Protein AF-A0A6N8VUP6-F1 (afdb_monomer)

Solvent-accessible surface area (backbone atoms only — not comparable to full-atom values): 9469 Å² total; per-residue (Å²): 113,77,49,78,42,82,48,60,82,85,72,53,40,59,65,54,15,46,75,72,77,26,94,28,40,66,54,44,53,53,52,49,61,70,68,46,56,97,82,56,63,91,82,61,83,45,70,50,73,40,74,68,86,68,76,86,59,74,56,69,43,57,56,48,13,64,49,52,84,66,50,74,66,58,50,49,53,51,50,55,50,46,54,56,54,22,76,69,36,94,83,48,74,45,61,68,64,48,54,51,52,29,62,77,39,61,46,46,47,57,57,58,60,14,51,78,68,77,41,60,44,68,62,43,53,54,50,51,50,56,41,25,71,69,6,30,35,43,81,51,100,50,29,32,34,57,20,55,25,22,46,56,53,49,54,51,62,67,72,44,80,82,86,124

Nearest PDB structures (foldseek):
  8r3g-assembly1_C  TM=7.375E-01  e=1.134E-02  Bacillus subtilis
  7oyk-assembly2_CCC  TM=6.996E-01  e=1.067E-02  Bacillus subtilis subsp. subtilis str. 168
  7oyk-assembly1_BBB  TM=6.942E-01  e=1.004E-02  Bacillus subtilis subsp. subtilis str. 168
  1lnw-assembly3_F  TM=7.112E-01  e=1.536E-02  Pseudomonas aeruginosa
  7oyk-assembly2_DDD  TM=7.317E-01  e=2.994E-02  Bacillus subtilis subsp. subtilis str. 168

Foldseek 3Di:
DPDKDFDDLVPCDCVNQVVVVHRGSVRVVVVVVVPADPPHDPPDTDIDDDDDDPPPDDDVLQVLLQDLPDDPVRLVVVVVVLVVVQVPDPLHRDPLVLLVLQAVDPLAAQCVSQVVVVHDSVVSVVVVVVCSVNSQWDDDPGHIHGGSNNVSSSVVVVPDDDPD

Secondary structure (DSSP, 8-state):
--EEEEE-GGG--HHHHHHTT-SSHHHHHHHHHHHS-TT--TTPPEEEEE----TTPPPHHHHHHH-----HHHHHHHHHHHHHHHTT-TT---HHHHHHHHHHSTT--HHHHHHHTT--HHHHHHHHHHHHHTTSEEE-SSSEEE-HHHHHHHHHHHHS----

Mean predicted aligned error: 8.46 Å

Structure (mmCIF, N/CA/C/O backbone):
data_AF-A0A6N8VUP6-F1
#
_entry.id   AF-A0A6N8VUP6-F1
#
loop_
_atom_site.group_PDB
_atom_site.id
_atom_site.type_symbol
_atom_site.label_atom_id
_atom_site.label_alt_id
_atom_site.label_comp_id
_atom_site.label_asym_id
_atom_site.label_entity_id
_atom_site.label_seq_id
_atom_site.pdbx_PDB_ins_code
_atom_site.Cartn_x
_atom_site.Cartn_y
_atom_site.Cartn_z
_atom_site.occupancy
_atom_site.B_iso_or_equiv
_atom_site.auth_seq_id
_atom_site.auth_comp_id
_atom_site.auth_asym_id
_atom_site.auth_atom_id
_atom_site.pdbx_PDB_model_num
ATOM 1 N N . MET A 1 1 ? 13.829 -6.134 -7.959 1.00 75.19 1 MET A N 1
ATOM 2 C CA . MET A 1 1 ? 14.701 -5.230 -8.736 1.00 75.19 1 MET A CA 1
ATOM 3 C C . MET A 1 1 ? 16.116 -5.484 -8.270 1.00 75.19 1 MET A C 1
ATOM 5 O O . MET A 1 1 ? 16.308 -5.573 -7.064 1.00 75.19 1 MET A O 1
ATOM 9 N N . THR A 1 2 ? 17.044 -5.684 -9.195 1.00 87.12 2 THR A N 1
ATOM 10 C CA . THR A 1 2 ? 18.434 -6.062 -8.902 1.00 87.12 2 THR A CA 1
ATOM 11 C C . THR A 1 2 ? 19.417 -4.928 -9.179 1.00 87.12 2 THR A C 1
ATOM 13 O O . THR A 1 2 ? 20.391 -4.805 -8.448 1.00 87.12 2 THR A O 1
ATOM 16 N N . ALA A 1 3 ? 19.145 -4.080 -10.174 1.00 89.12 3 ALA A N 1
ATOM 17 C CA . ALA A 1 3 ? 19.976 -2.931 -10.531 1.00 89.12 3 ALA A CA 1
ATOM 18 C C . ALA A 1 3 ? 19.149 -1.843 -11.235 1.00 89.12 3 ALA A C 1
ATOM 20 O O . ALA A 1 3 ? 18.078 -2.131 -11.786 1.00 89.12 3 ALA A O 1
ATOM 21 N N . VAL A 1 4 ? 19.654 -0.609 -11.202 1.00 94.50 4 VAL A N 1
ATOM 22 C CA . VAL A 1 4 ? 19.163 0.539 -11.973 1.00 94.50 4 VAL A CA 1
ATOM 2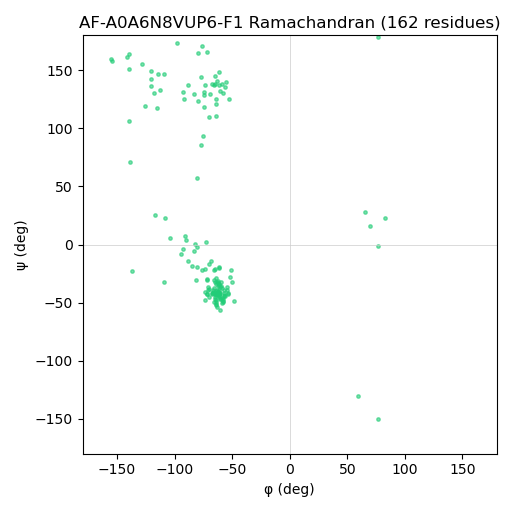3 C C . VAL A 1 4 ? 20.386 1.304 -12.458 1.00 94.50 4 VAL A C 1
ATOM 25 O O . VAL A 1 4 ? 21.025 1.993 -11.667 1.00 94.50 4 VAL A O 1
ATOM 28 N N . ASP A 1 5 ? 20.682 1.189 -13.746 1.00 93.31 5 ASP A N 1
ATOM 29 C CA . ASP A 1 5 ? 21.879 1.768 -14.351 1.00 93.31 5 ASP A CA 1
ATOM 30 C C . ASP A 1 5 ? 21.468 2.794 -15.403 1.00 93.31 5 ASP A C 1
ATOM 32 O O . ASP A 1 5 ? 20.612 2.517 -16.243 1.00 93.31 5 ASP A O 1
ATOM 36 N N . GLN A 1 6 ? 22.051 3.990 -15.353 1.00 94.50 6 GLN A N 1
ATOM 37 C CA . GLN A 1 6 ? 21.928 4.944 -16.451 1.00 94.50 6 GLN A CA 1
ATOM 38 C C . GLN A 1 6 ? 22.824 4.473 -17.598 1.00 94.50 6 GLN A C 1
ATOM 40 O O . GLN A 1 6 ? 23.998 4.202 -17.364 1.00 94.50 6 GLN A O 1
ATOM 45 N N . ILE A 1 7 ? 22.276 4.383 -18.808 1.00 94.75 7 ILE A N 1
ATOM 46 C CA . ILE A 1 7 ? 22.981 3.874 -19.989 1.00 94.75 7 ILE A CA 1
ATOM 47 C C . ILE A 1 7 ? 22.880 4.855 -21.154 1.00 94.75 7 ILE A C 1
ATOM 49 O O . ILE A 1 7 ? 21.917 5.622 -21.254 1.00 94.75 7 ILE A O 1
ATOM 53 N N . ASP A 1 8 ? 23.845 4.797 -22.065 1.00 92.31 8 ASP A N 1
ATOM 54 C CA . ASP A 1 8 ? 23.700 5.416 -23.382 1.00 92.31 8 ASP A CA 1
ATOM 55 C C . ASP A 1 8 ? 22.800 4.539 -24.285 1.00 92.31 8 ASP A C 1
ATOM 57 O O . ASP A 1 8 ? 22.860 3.307 -24.205 1.00 92.31 8 ASP A O 1
ATOM 61 N N . PRO A 1 9 ? 21.958 5.115 -25.167 1.00 91.06 9 PRO A N 1
ATOM 62 C CA . PRO A 1 9 ? 21.173 4.349 -26.140 1.00 91.06 9 PRO A CA 1
ATOM 63 C C . PRO A 1 9 ? 21.978 3.332 -26.964 1.00 91.06 9 PRO A C 1
ATOM 65 O O . PRO A 1 9 ? 21.449 2.279 -27.324 1.00 91.06 9 PRO A O 1
ATOM 68 N N . SER A 1 10 ? 23.249 3.622 -27.254 1.00 92.88 10 SER A N 1
ATOM 69 C CA . SER A 1 10 ? 24.151 2.727 -27.987 1.00 92.88 10 SER A CA 1
ATOM 70 C C . SER A 1 10 ? 24.575 1.485 -27.193 1.00 92.88 10 SER A C 1
ATOM 72 O O . SER A 1 10 ? 25.008 0.500 -27.789 1.00 92.88 10 SER A O 1
ATOM 74 N N . GLU A 1 11 ? 24.395 1.481 -25.871 1.00 94.88 11 GLU A N 1
ATOM 75 C CA . GLU A 1 11 ? 24.721 0.349 -24.996 1.00 94.88 11 GLU A CA 1
ATOM 76 C C . GLU A 1 11 ? 23.615 -0.717 -24.956 1.00 94.88 11 GLU A C 1
ATOM 78 O O . GLU A 1 11 ? 23.787 -1.771 -24.335 1.00 94.88 11 GLU A O 1
ATOM 83 N N . ILE A 1 12 ? 22.462 -0.471 -25.593 1.00 94.88 12 ILE A N 1
ATOM 84 C CA . ILE A 1 12 ? 21.376 -1.452 -25.690 1.00 94.88 12 ILE A CA 1
ATOM 85 C C . ILE A 1 12 ? 21.812 -2.582 -26.623 1.00 94.88 12 ILE A C 1
ATOM 87 O O . ILE A 1 12 ? 21.878 -2.430 -27.844 1.00 94.88 12 ILE A O 1
ATOM 91 N N . SER A 1 13 ? 22.051 -3.758 -26.052 1.00 94.88 13 SER A N 1
ATOM 92 C CA . SER A 1 13 ? 22.355 -4.949 -26.834 1.00 94.88 13 SER A CA 1
ATOM 93 C C . SER A 1 13 ? 21.088 -5.590 -27.415 1.00 94.88 13 SER A C 1
ATOM 95 O O . SER A 1 13 ? 19.963 -5.358 -26.965 1.00 94.88 13 SER A O 1
ATOM 97 N N . VAL A 1 14 ? 21.260 -6.483 -28.395 1.00 96.31 14 VAL A N 1
ATOM 98 C CA . VAL A 1 14 ? 20.161 -7.334 -28.894 1.00 96.31 14 VAL A CA 1
ATOM 99 C C . VAL A 1 14 ? 19.581 -8.208 -27.773 1.00 96.31 14 VAL A C 1
ATOM 101 O O . VAL A 1 14 ? 18.384 -8.487 -27.770 1.00 96.31 14 VAL A O 1
ATOM 104 N N . ALA A 1 15 ? 20.406 -8.626 -26.809 1.00 94.25 15 ALA A N 1
ATOM 105 C CA . ALA A 1 15 ? 19.949 -9.403 -25.661 1.00 94.25 15 ALA A CA 1
ATOM 106 C C . ALA A 1 15 ? 19.047 -8.570 -24.738 1.00 94.25 15 ALA A C 1
ATOM 108 O O . ALA A 1 15 ? 17.989 -9.055 -24.342 1.00 94.25 15 ALA A O 1
ATOM 109 N N . ASP A 1 16 ? 19.413 -7.311 -24.469 1.00 92.69 16 ASP A N 1
ATOM 110 C CA . ASP A 1 16 ? 18.580 -6.381 -23.696 1.00 92.69 16 ASP A CA 1
ATOM 111 C C . ASP A 1 16 ? 17.238 -6.139 -24.391 1.00 92.69 16 ASP A C 1
ATOM 113 O O . ASP A 1 16 ? 16.189 -6.196 -23.752 1.00 92.69 16 ASP A O 1
ATOM 117 N N . ALA A 1 17 ? 17.260 -5.931 -25.713 1.00 94.25 17 ALA A N 1
ATOM 118 C CA . ALA A 1 17 ? 16.045 -5.747 -26.497 1.00 94.25 17 ALA A CA 1
ATOM 119 C C . ALA A 1 17 ? 15.104 -6.951 -26.371 1.00 94.25 17 ALA A C 1
ATOM 121 O O . ALA A 1 17 ? 13.933 -6.781 -26.032 1.00 94.25 17 ALA A O 1
ATOM 122 N N . ARG A 1 18 ? 15.628 -8.171 -26.544 1.00 94.69 18 ARG A N 1
ATOM 123 C CA . ARG A 1 18 ? 14.837 -9.401 -26.397 1.00 94.69 18 ARG A CA 1
ATOM 124 C C . ARG A 1 18 ? 14.304 -9.580 -24.980 1.00 94.69 18 ARG A C 1
ATOM 126 O O . ARG A 1 18 ? 13.139 -9.930 -24.820 1.00 94.69 18 ARG A O 1
ATOM 133 N N . ALA A 1 19 ? 15.120 -9.308 -23.962 1.00 90.00 19 ALA A N 1
ATOM 134 C CA . ALA A 1 19 ? 14.698 -9.364 -22.562 1.00 90.00 19 ALA A CA 1
ATOM 135 C C . ALA A 1 19 ? 13.587 -8.346 -22.247 1.00 90.00 19 ALA A C 1
ATOM 137 O O . ALA A 1 19 ? 12.712 -8.620 -21.428 1.00 90.00 19 ALA A O 1
ATOM 138 N N . ALA A 1 20 ? 13.585 -7.202 -22.934 1.00 89.50 20 ALA A N 1
ATOM 139 C CA . ALA A 1 20 ? 12.538 -6.188 -22.858 1.00 89.50 20 ALA A CA 1
ATOM 140 C C . ALA A 1 20 ? 11.310 -6.484 -23.750 1.00 89.50 20 ALA A C 1
ATOM 142 O O . ALA A 1 20 ? 10.372 -5.691 -23.761 1.00 89.50 20 ALA A O 1
ATOM 143 N N . GLY A 1 21 ? 11.287 -7.604 -24.486 1.00 93.19 21 GLY A N 1
ATOM 144 C CA . GLY A 1 21 ? 10.172 -7.986 -25.363 1.00 93.19 21 GLY A CA 1
ATOM 145 C C . GLY A 1 21 ? 10.191 -7.330 -26.749 1.00 93.19 21 GLY A C 1
ATOM 146 O O . GLY A 1 21 ? 9.146 -7.223 -27.387 1.00 93.19 21 GLY A O 1
ATOM 147 N N . HIS A 1 22 ? 11.360 -6.886 -27.213 1.00 94.94 22 HIS A N 1
ATOM 148 C CA . HIS A 1 22 ? 11.563 -6.240 -28.509 1.00 94.94 22 HIS A CA 1
ATOM 149 C C . HIS A 1 22 ? 12.557 -7.012 -29.389 1.00 94.94 22 HIS A C 1
ATOM 151 O O . HIS A 1 22 ? 13.517 -7.609 -28.906 1.00 94.94 22 HIS A O 1
ATOM 157 N N . ASP A 1 23 ? 12.376 -6.941 -30.708 1.00 95.69 23 ASP A N 1
ATOM 158 C CA . ASP A 1 23 ? 13.220 -7.681 -31.658 1.00 95.69 23 ASP A CA 1
ATOM 159 C C . ASP A 1 23 ? 14.610 -7.056 -31.866 1.0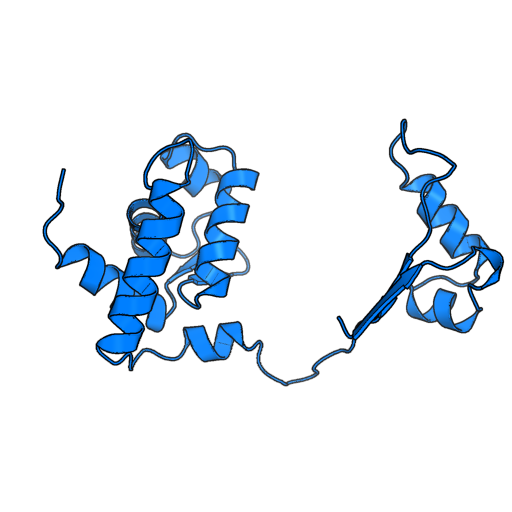0 95.69 23 ASP A C 1
ATOM 161 O O . ASP A 1 23 ? 15.541 -7.735 -32.305 1.00 95.69 23 ASP A O 1
ATOM 165 N N . SER A 1 24 ? 14.768 -5.760 -31.572 1.00 96.88 24 SER A N 1
ATOM 166 C CA . SER A 1 24 ? 16.016 -5.025 -31.795 1.00 96.88 24 SER A CA 1
ATOM 167 C C . SER A 1 24 ? 16.174 -3.807 -30.871 1.00 96.88 24 SER A C 1
ATOM 169 O O . SER A 1 24 ? 15.172 -3.275 -30.385 1.00 96.88 24 SER A O 1
ATOM 171 N N . PRO A 1 25 ? 17.411 -3.306 -30.670 1.00 96.31 25 PRO A N 1
ATOM 172 C CA . PRO A 1 25 ? 17.658 -2.054 -29.948 1.00 96.31 25 PRO A CA 1
ATOM 173 C C . PRO A 1 25 ? 16.887 -0.859 -30.521 1.00 96.31 25 PRO A C 1
ATOM 175 O O . PRO A 1 25 ? 16.316 -0.068 -29.774 1.00 96.31 25 PRO A O 1
ATOM 178 N N . ALA A 1 26 ? 16.786 -0.766 -31.851 1.00 95.19 26 ALA A N 1
ATOM 179 C CA . ALA A 1 26 ? 16.004 0.277 -32.510 1.00 95.19 26 ALA A CA 1
ATOM 180 C C . ALA A 1 26 ? 14.513 0.193 -32.138 1.00 95.19 26 ALA A C 1
ATOM 182 O O . ALA A 1 26 ? 13.896 1.210 -31.838 1.00 95.19 26 ALA A O 1
ATOM 183 N N . ALA A 1 27 ? 13.942 -1.016 -32.074 1.00 95.00 27 ALA A N 1
ATOM 184 C CA . ALA A 1 27 ? 12.549 -1.207 -31.670 1.00 95.00 27 ALA A CA 1
ATOM 185 C C . ALA A 1 27 ? 12.288 -0.795 -30.208 1.00 95.00 27 ALA A C 1
ATOM 187 O O . ALA A 1 27 ? 11.201 -0.295 -29.909 1.00 95.00 27 ALA A O 1
ATOM 188 N N . VAL A 1 28 ? 13.275 -0.960 -29.316 1.00 93.62 28 VAL A N 1
ATOM 189 C CA . VAL A 1 28 ? 13.212 -0.455 -27.932 1.00 93.62 28 VAL A CA 1
ATOM 190 C C . VAL A 1 28 ? 13.158 1.072 -27.926 1.00 93.62 28 VAL A C 1
ATOM 192 O O . VAL A 1 28 ? 12.258 1.646 -27.315 1.00 93.62 28 VAL A O 1
ATOM 195 N N . LEU A 1 29 ? 14.079 1.736 -28.631 1.00 91.56 29 LEU A N 1
ATOM 196 C CA . LEU A 1 29 ? 14.135 3.202 -28.683 1.00 91.56 29 LEU A CA 1
ATOM 197 C C . LEU A 1 29 ? 12.858 3.798 -29.284 1.00 91.56 29 LEU A C 1
ATOM 199 O O . LEU A 1 29 ? 12.284 4.717 -28.707 1.00 91.56 29 LEU A O 1
ATOM 203 N N . GLU A 1 30 ? 12.336 3.211 -30.362 1.00 90.81 30 GLU A N 1
ATOM 204 C CA . GLU A 1 30 ? 11.051 3.610 -30.947 1.00 90.81 30 GLU A CA 1
ATOM 205 C C . GLU A 1 30 ? 9.875 3.419 -29.979 1.00 90.81 30 GLU A C 1
ATOM 207 O O . GLU A 1 30 ? 8.957 4.240 -29.915 1.00 90.81 30 GLU A O 1
ATOM 212 N N . ALA A 1 31 ? 9.864 2.338 -29.195 1.00 89.69 31 ALA A N 1
ATOM 213 C CA . ALA A 1 31 ? 8.846 2.140 -28.168 1.00 89.69 31 ALA A CA 1
ATOM 214 C C . ALA A 1 31 ? 8.960 3.173 -27.038 1.00 89.69 31 ALA A C 1
ATOM 216 O O . ALA A 1 31 ? 7.934 3.670 -26.570 1.00 89.69 31 ALA A O 1
ATOM 217 N N . ILE A 1 32 ? 10.177 3.531 -26.628 1.00 88.38 32 ILE A N 1
ATOM 218 C CA . ILE A 1 32 ? 10.413 4.579 -25.632 1.00 88.38 32 ILE A CA 1
ATOM 219 C C . ILE A 1 32 ? 9.934 5.924 -26.176 1.00 88.38 32 ILE A C 1
ATOM 221 O O . ILE A 1 32 ? 9.104 6.557 -25.529 1.00 88.38 32 ILE A O 1
ATOM 225 N N . HIS A 1 33 ? 10.362 6.325 -27.377 1.00 84.50 33 HIS A N 1
ATOM 226 C CA . HIS A 1 33 ? 9.955 7.580 -28.017 1.00 84.50 33 HIS A CA 1
ATOM 227 C C . HIS A 1 33 ? 8.435 7.693 -28.169 1.00 84.50 33 HIS A C 1
ATOM 229 O O . HIS A 1 33 ? 7.857 8.719 -27.819 1.00 84.50 33 HIS A O 1
ATOM 235 N N . ARG A 1 34 ? 7.752 6.627 -28.610 1.00 83.25 34 ARG A N 1
ATOM 236 C CA . ARG A 1 34 ? 6.280 6.625 -28.718 1.00 83.25 34 ARG A CA 1
ATOM 237 C C . ARG A 1 34 ? 5.571 6.807 -27.377 1.00 83.25 34 ARG A C 1
ATOM 239 O O . ARG A 1 34 ? 4.489 7.387 -27.338 1.00 83.25 34 ARG A O 1
ATOM 246 N N . ASN A 1 35 ? 6.155 6.292 -26.296 1.00 78.12 35 ASN A N 1
ATOM 247 C CA . ASN A 1 35 ? 5.586 6.364 -24.950 1.00 78.12 35 ASN A CA 1
ATOM 248 C C . ASN A 1 35 ? 6.080 7.575 -24.145 1.00 78.12 35 ASN A C 1
ATOM 250 O O . ASN A 1 35 ? 5.612 7.798 -23.023 1.00 78.12 35 ASN A O 1
ATOM 254 N N . GLN A 1 36 ? 7.001 8.374 -24.692 1.00 78.19 36 GLN A N 1
ATOM 255 C CA . GLN A 1 36 ? 7.379 9.641 -24.089 1.00 78.19 36 GLN A CA 1
ATOM 256 C C . GLN A 1 36 ? 6.159 10.563 -24.040 1.00 78.19 36 GLN A C 1
ATOM 258 O O . GLN A 1 36 ? 5.353 10.664 -24.968 1.00 78.19 36 GLN A O 1
ATOM 263 N N . ARG A 1 37 ? 5.995 11.252 -22.909 1.00 75.06 37 ARG A N 1
ATOM 264 C CA . ARG A 1 37 ? 4.959 12.282 -22.788 1.00 75.06 37 ARG A CA 1
ATOM 265 C C . ARG A 1 37 ? 5.241 13.372 -23.825 1.00 75.06 37 ARG A C 1
ATOM 267 O O . ARG A 1 37 ? 6.398 13.678 -24.073 1.00 75.06 37 ARG A O 1
ATOM 274 N N . LYS A 1 38 ? 4.198 14.030 -24.348 1.00 68.75 38 LYS A N 1
ATOM 275 C CA . LYS A 1 38 ? 4.332 15.122 -25.341 1.00 68.75 38 LYS A CA 1
ATOM 276 C C . LYS A 1 38 ? 5.313 16.244 -24.945 1.00 68.75 38 LYS A C 1
ATOM 278 O O . LYS A 1 38 ? 5.803 16.932 -25.825 1.00 68.75 38 LYS A O 1
ATOM 283 N N . ASN A 1 39 ? 5.599 16.400 -23.649 1.00 64.75 39 ASN A N 1
ATOM 284 C CA . ASN A 1 39 ? 6.539 17.383 -23.099 1.00 64.75 39 ASN A CA 1
ATOM 285 C C . ASN A 1 39 ? 7.727 16.716 -22.380 1.00 64.75 39 ASN A C 1
ATOM 287 O O . ASN A 1 39 ? 8.248 17.271 -21.414 1.00 64.75 39 ASN A O 1
ATOM 291 N N . ALA A 1 40 ? 8.080 15.481 -22.740 1.00 71.38 40 ALA A N 1
ATOM 292 C CA . ALA A 1 40 ? 9.267 14.839 -22.198 1.00 71.38 40 ALA A CA 1
ATOM 293 C C . ALA A 1 40 ? 10.510 15.596 -22.675 1.00 71.38 40 ALA A C 1
A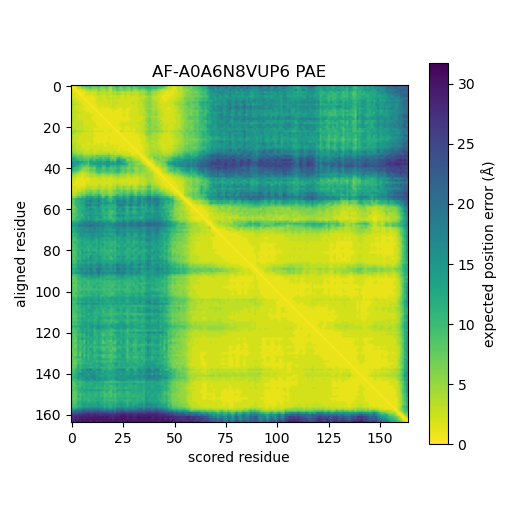TOM 295 O O . ALA A 1 40 ? 10.589 15.998 -23.834 1.00 71.38 40 ALA A O 1
ATOM 296 N N . ASP A 1 41 ? 11.453 15.800 -21.762 1.00 76.81 41 ASP A N 1
ATOM 297 C CA . ASP A 1 41 ? 12.755 16.364 -22.088 1.00 76.81 41 ASP A CA 1
ATOM 298 C C . ASP A 1 41 ? 13.500 15.391 -23.023 1.00 76.81 41 ASP A C 1
ATOM 300 O O . ASP A 1 41 ? 13.727 14.245 -22.625 1.00 76.81 41 ASP A O 1
ATOM 304 N N . PRO A 1 42 ? 13.883 15.806 -24.244 1.00 72.12 42 PRO A N 1
ATOM 305 C CA . PRO A 1 42 ? 14.652 14.964 -25.159 1.00 72.12 42 PRO A CA 1
ATOM 306 C C . PRO A 1 42 ? 16.024 14.557 -24.605 1.00 72.12 42 PRO A C 1
ATOM 308 O O . PRO A 1 42 ? 16.607 13.590 -25.083 1.00 72.12 42 PRO A O 1
ATOM 311 N N . SER A 1 43 ? 16.539 15.283 -23.606 1.00 79.38 43 SER A N 1
ATOM 312 C CA . SER A 1 43 ? 17.790 14.975 -22.907 1.00 79.38 43 SER A CA 1
ATOM 313 C C . SER A 1 43 ? 17.607 14.064 -21.687 1.00 79.38 43 SER A C 1
ATOM 315 O O . SER A 1 43 ? 18.572 13.791 -20.972 1.00 79.38 43 SER A O 1
ATOM 317 N N . ALA A 1 44 ? 16.383 13.582 -21.434 1.00 82.9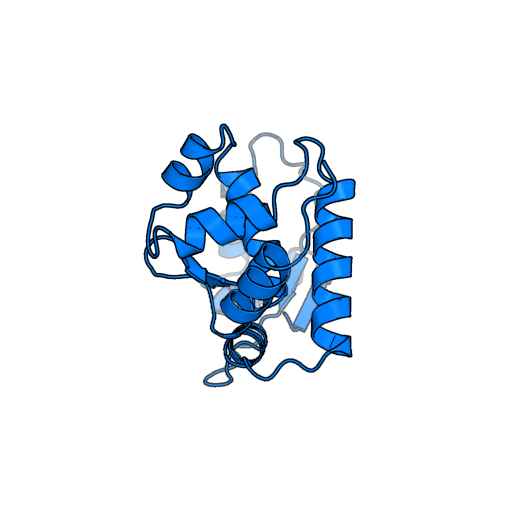4 44 ALA A N 1
ATOM 318 C CA . ALA A 1 44 ? 16.116 12.701 -20.308 1.00 82.94 44 ALA A CA 1
ATOM 319 C C . ALA A 1 44 ? 16.993 11.433 -20.382 1.00 82.94 44 ALA A C 1
ATOM 321 O O . ALA A 1 44 ? 17.020 10.765 -21.420 1.00 82.94 44 ALA A O 1
ATOM 322 N N . PRO A 1 45 ? 17.687 11.073 -19.288 1.00 88.44 45 PRO A N 1
ATOM 323 C CA . PRO A 1 45 ? 18.575 9.921 -19.277 1.00 88.44 45 PRO A CA 1
ATOM 324 C C . PRO A 1 45 ? 17.807 8.612 -19.477 1.00 88.44 45 PRO A C 1
ATOM 326 O O . PRO A 1 45 ? 16.688 8.438 -18.982 1.00 88.44 45 PRO A O 1
ATOM 329 N N . LEU A 1 46 ? 18.442 7.670 -20.173 1.00 90.56 46 LEU A N 1
ATOM 330 C CA . LEU A 1 46 ? 17.937 6.315 -20.337 1.00 90.56 46 LEU A CA 1
ATOM 331 C C . LEU A 1 46 ? 18.432 5.431 -19.187 1.00 90.56 46 LEU A C 1
ATOM 333 O O . LEU A 1 46 ? 19.603 5.481 -18.820 1.00 90.56 46 LEU A O 1
ATOM 337 N N . TYR A 1 47 ? 17.543 4.598 -18.642 1.00 92.19 47 TYR A N 1
ATOM 338 C CA . TYR A 1 47 ? 17.880 3.656 -17.576 1.00 92.19 47 TYR A CA 1
ATOM 339 C C . TYR A 1 47 ? 17.606 2.211 -17.987 1.00 92.19 47 TYR A C 1
ATOM 341 O O . TYR A 1 47 ? 16.530 1.893 -18.499 1.00 92.19 47 TYR A O 1
ATOM 349 N N . ARG A 1 48 ? 18.549 1.322 -17.671 1.00 91.75 48 ARG A N 1
ATOM 350 C CA . ARG A 1 48 ? 18.367 -0.130 -17.646 1.00 91.75 48 ARG A CA 1
ATOM 351 C C . ARG A 1 48 ? 17.949 -0.549 -16.243 1.00 91.75 48 ARG A C 1
ATOM 353 O O . ARG A 1 48 ? 18.639 -0.257 -15.270 1.00 91.75 48 ARG A O 1
ATOM 360 N N . VAL A 1 49 ? 16.822 -1.250 -16.136 1.00 92.56 49 VAL A N 1
ATOM 361 C CA . VAL A 1 49 ? 16.319 -1.758 -14.853 1.00 92.56 49 VAL A CA 1
ATOM 362 C C . VAL A 1 49 ? 16.338 -3.280 -14.862 1.00 92.56 49 VAL A C 1
ATOM 364 O O . VAL A 1 49 ? 15.640 -3.916 -15.649 1.00 92.56 49 VAL A O 1
ATOM 367 N N . GLY A 1 50 ? 17.133 -3.859 -13.964 1.00 88.31 50 GLY A N 1
ATOM 368 C CA . GLY A 1 50 ? 17.233 -5.302 -13.783 1.00 88.31 50 GLY A CA 1
ATOM 369 C C . GLY A 1 50 ? 16.117 -5.845 -12.891 1.00 88.31 50 GLY A C 1
ATOM 370 O O . GLY A 1 50 ? 15.897 -5.372 -11.768 1.00 88.31 50 GLY A O 1
ATOM 371 N N . PHE A 1 51 ? 15.436 -6.889 -13.359 1.00 86.94 51 PHE A N 1
ATOM 372 C CA . PHE A 1 51 ? 14.489 -7.666 -12.564 1.00 86.94 51 PHE A CA 1
ATOM 373 C C . PHE A 1 51 ? 14.933 -9.125 -12.508 1.00 86.94 51 PHE A C 1
ATOM 375 O O . PHE A 1 51 ? 15.411 -9.677 -13.492 1.00 86.94 51 PHE A O 1
ATOM 382 N N . ILE A 1 52 ? 14.734 -9.753 -11.351 1.00 81.88 52 ILE A N 1
ATOM 383 C CA . ILE A 1 52 ? 14.821 -11.202 -11.194 1.00 81.88 52 ILE A CA 1
ATOM 384 C C . ILE A 1 52 ? 13.420 -11.715 -10.879 1.00 81.88 52 ILE A C 1
ATOM 386 O O . ILE A 1 52 ? 12.716 -11.128 -10.050 1.00 81.88 52 ILE A O 1
ATOM 390 N N . CYS A 1 53 ? 13.003 -12.779 -11.562 1.00 80.25 53 CYS A N 1
ATOM 391 C CA . CYS A 1 53 ? 11.797 -13.502 -11.192 1.00 80.25 53 CYS A CA 1
ATOM 392 C C . CYS A 1 53 ? 12.118 -14.320 -9.939 1.00 80.25 53 CYS A C 1
ATOM 394 O O . CYS A 1 53 ? 12.991 -15.182 -9.981 1.00 80.25 53 CYS A O 1
ATOM 396 N N . LEU A 1 54 ? 11.429 -14.050 -8.829 1.00 77.12 54 LEU A N 1
ATOM 397 C CA . LEU A 1 54 ? 11.618 -14.797 -7.579 1.00 77.12 54 LEU A CA 1
ATOM 398 C C . LEU A 1 54 ? 11.025 -16.221 -7.636 1.00 77.12 54 LEU A C 1
ATOM 400 O O . LEU A 1 54 ? 11.098 -16.956 -6.655 1.00 77.12 54 LEU A O 1
ATOM 404 N N . GLY A 1 55 ? 10.466 -16.630 -8.782 1.00 77.50 55 GLY A N 1
ATOM 405 C CA . GLY A 1 55 ? 9.860 -17.946 -8.962 1.00 77.50 55 GLY A CA 1
ATOM 406 C C . GLY A 1 55 ? 8.717 -18.169 -7.974 1.00 77.50 55 GLY A C 1
ATOM 407 O O . GLY A 1 55 ? 7.850 -17.311 -7.822 1.00 77.50 55 GLY A O 1
ATOM 408 N N . GLU A 1 56 ? 8.742 -19.312 -7.291 1.00 78.31 56 GLU A N 1
ATOM 409 C CA . GLU A 1 56 ? 7.763 -19.701 -6.268 1.00 78.31 56 GLU A CA 1
ATOM 410 C C . GLU A 1 56 ? 8.021 -19.068 -4.893 1.00 78.31 56 GLU A C 1
ATOM 412 O O . GLU A 1 56 ? 7.252 -19.304 -3.961 1.00 78.31 56 GLU A O 1
ATOM 417 N N . GLN A 1 57 ? 9.090 -18.277 -4.723 1.00 77.62 57 GLN A N 1
ATOM 418 C CA . GLN A 1 57 ? 9.340 -17.660 -3.426 1.00 77.62 57 GLN A CA 1
ATOM 419 C C . GLN A 1 57 ? 8.211 -16.679 -3.079 1.00 77.62 57 GLN A C 1
ATOM 421 O O . GLN A 1 57 ? 7.926 -15.765 -3.862 1.00 77.62 57 GLN A O 1
ATOM 426 N N . PRO A 1 58 ? 7.566 -16.844 -1.910 1.00 75.44 58 PRO A N 1
ATOM 427 C CA . PRO A 1 58 ? 6.455 -15.995 -1.525 1.00 75.44 58 PRO A CA 1
ATOM 428 C C . PRO A 1 58 ? 6.924 -14.547 -1.368 1.00 75.44 58 PRO A C 1
ATOM 430 O O . PRO A 1 58 ? 8.003 -14.272 -0.842 1.00 75.44 58 PRO A O 1
ATOM 433 N N . ASP A 1 59 ? 6.091 -13.600 -1.810 1.00 79.12 59 ASP A N 1
ATOM 434 C CA . ASP A 1 59 ? 6.323 -12.171 -1.588 1.00 79.12 59 ASP A CA 1
ATOM 435 C C . ASP A 1 59 ? 6.548 -11.948 -0.080 1.00 79.12 59 ASP A C 1
ATOM 437 O O . ASP A 1 59 ? 5.668 -12.326 0.698 1.00 79.12 59 ASP A O 1
ATOM 441 N N . PRO A 1 60 ? 7.652 -11.325 0.372 1.00 82.31 60 PRO A N 1
ATOM 442 C CA . PRO A 1 60 ? 7.896 -11.093 1.797 1.00 82.31 60 PRO A CA 1
ATOM 443 C C . PRO A 1 60 ? 6.729 -10.409 2.528 1.00 82.31 60 PRO A C 1
ATOM 445 O O . PRO A 1 60 ? 6.499 -10.641 3.711 1.00 82.31 60 PRO A O 1
ATOM 448 N N . ARG A 1 61 ? 5.925 -9.602 1.821 1.00 85.62 61 ARG A N 1
ATOM 449 C CA . ARG A 1 61 ? 4.715 -8.979 2.378 1.0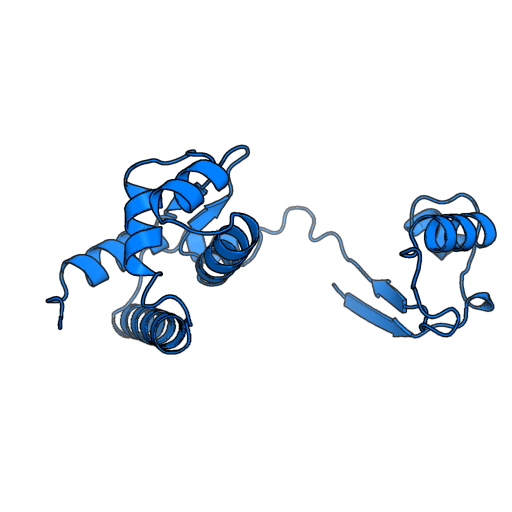0 85.62 61 ARG A CA 1
ATOM 450 C C . ARG A 1 61 ? 3.586 -9.976 2.607 1.00 85.62 61 ARG A C 1
ATOM 452 O O . ARG A 1 61 ? 2.767 -9.741 3.486 1.00 85.62 61 ARG A O 1
ATOM 459 N N . SER A 1 62 ? 3.508 -11.037 1.804 1.00 85.12 62 SER A N 1
ATOM 460 C CA . SER A 1 62 ? 2.553 -12.135 2.000 1.00 85.12 62 SER A CA 1
ATOM 461 C C . SER A 1 62 ? 2.915 -12.983 3.218 1.00 85.12 62 SER A C 1
ATOM 463 O O . SER A 1 62 ? 2.015 -13.351 3.966 1.00 85.12 62 SER A O 1
ATOM 465 N N . ILE A 1 63 ? 4.216 -13.183 3.472 1.00 88.19 63 ILE A N 1
ATOM 466 C CA . ILE A 1 63 ? 4.719 -13.822 4.696 1.00 88.19 63 ILE A CA 1
ATOM 467 C C . ILE A 1 63 ? 4.296 -12.990 5.911 1.00 88.19 63 ILE A C 1
ATOM 469 O O . ILE A 1 63 ? 3.531 -13.476 6.739 1.00 88.19 63 ILE A O 1
ATOM 473 N N . LEU A 1 64 ? 4.657 -11.699 5.937 1.00 89.25 64 LEU A N 1
ATOM 474 C CA . LEU A 1 64 ? 4.226 -10.773 6.993 1.00 89.25 64 LEU A CA 1
ATOM 475 C C . LEU A 1 64 ? 2.703 -10.756 7.158 1.00 89.25 64 LEU A C 1
ATOM 477 O O . LEU A 1 64 ? 2.197 -10.735 8.271 1.00 89.25 64 LEU A O 1
ATOM 481 N N . ALA A 1 65 ? 1.946 -10.754 6.060 1.00 91.88 65 ALA A N 1
ATOM 482 C CA . ALA A 1 65 ? 0.489 -10.727 6.117 1.00 91.88 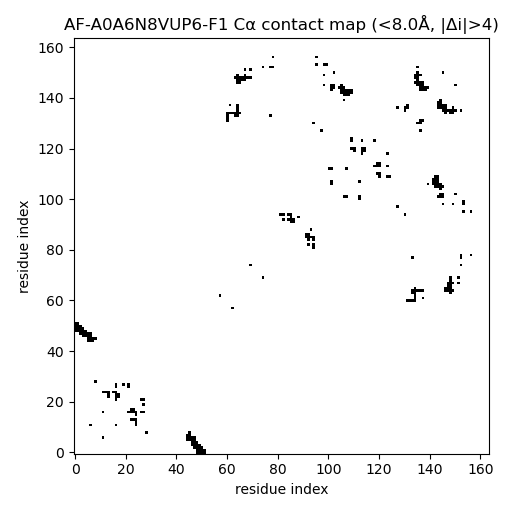65 ALA A CA 1
ATOM 483 C C . ALA A 1 65 ? -0.110 -11.957 6.818 1.00 91.88 65 ALA A C 1
ATOM 485 O O . ALA A 1 65 ? -1.113 -11.819 7.522 1.00 91.88 65 ALA A O 1
ATOM 486 N N . ALA A 1 66 ? 0.497 -13.132 6.649 1.00 92.12 66 ALA A N 1
ATOM 487 C CA . ALA A 1 66 ? 0.048 -14.370 7.278 1.00 92.12 66 ALA A CA 1
ATOM 488 C C . ALA A 1 66 ? 0.359 -14.438 8.788 1.00 92.12 66 ALA A C 1
ATOM 490 O O . ALA A 1 66 ? -0.305 -15.179 9.512 1.00 92.12 66 ALA A O 1
ATOM 491 N N . GLU A 1 67 ? 1.322 -13.656 9.282 1.00 90.56 67 GLU A N 1
ATOM 492 C CA . GLU A 1 67 ? 1.749 -13.646 10.687 1.00 90.56 67 GLU A CA 1
ATOM 493 C C . GLU A 1 67 ? 0.745 -12.922 11.600 1.00 90.56 67 GLU A C 1
ATOM 495 O O . GLU A 1 67 ? 0.800 -11.706 11.792 1.00 90.56 67 GLU A O 1
ATOM 500 N N . ALA A 1 68 ? -0.177 -13.679 12.198 1.00 87.38 68 ALA A N 1
ATOM 501 C CA . ALA A 1 68 ? -1.120 -13.158 13.194 1.00 87.38 68 ALA A CA 1
ATOM 502 C C . ALA A 1 68 ? -0.552 -13.117 14.629 1.00 87.38 68 ALA A C 1
ATOM 504 O O . ALA A 1 68 ? -1.095 -12.418 15.480 1.00 87.38 68 ALA A O 1
ATOM 505 N N . GLY A 1 69 ? 0.521 -13.864 14.910 1.00 88.38 69 GLY A N 1
ATOM 506 C CA . GLY A 1 69 ? 1.129 -13.993 16.240 1.00 88.38 69 GLY A CA 1
ATOM 507 C C . GLY A 1 69 ? 2.039 -12.824 16.609 1.00 88.38 69 GLY A C 1
ATOM 508 O O . GLY A 1 69 ? 3.213 -13.049 16.872 1.00 88.38 69 GLY A O 1
ATOM 509 N N . LEU A 1 70 ? 1.505 -11.601 16.590 1.00 90.56 70 LEU A N 1
ATOM 510 C CA . LEU A 1 70 ? 2.244 -10.399 16.978 1.00 90.56 70 LEU A CA 1
ATOM 511 C C . LEU A 1 70 ? 2.511 -10.395 18.478 1.00 90.56 70 LEU A C 1
ATOM 513 O O . LEU A 1 70 ? 1.574 -10.524 19.272 1.00 90.56 70 LEU A O 1
ATOM 517 N N . ASP A 1 71 ? 3.762 -10.166 18.862 1.00 93.12 71 ASP A N 1
ATOM 518 C CA . ASP A 1 71 ? 4.059 -9.813 20.244 1.00 93.12 71 ASP A CA 1
ATOM 519 C C . ASP A 1 71 ? 3.697 -8.342 20.542 1.00 93.12 71 ASP A C 1
ATOM 521 O O . ASP A 1 71 ? 3.346 -7.542 19.664 1.00 93.12 71 ASP A O 1
ATOM 525 N N . SER A 1 72 ? 3.746 -7.980 21.825 1.00 92.31 72 SER A N 1
ATOM 526 C CA . SER A 1 72 ? 3.382 -6.640 22.288 1.00 92.31 72 SER A CA 1
ATOM 527 C C . SER A 1 72 ? 4.292 -5.539 21.732 1.00 92.31 72 SER A C 1
ATOM 529 O O . SER A 1 72 ? 3.826 -4.413 21.525 1.00 92.31 72 SER A O 1
ATOM 531 N N . GLU A 1 73 ? 5.575 -5.826 21.501 1.00 95.31 73 GLU A N 1
ATOM 532 C CA . GLU A 1 73 ? 6.540 -4.852 20.989 1.00 95.31 73 GLU A CA 1
ATOM 533 C C . GLU A 1 73 ? 6.279 -4.577 19.505 1.00 95.31 73 GLU A C 1
ATOM 535 O O . GLU A 1 73 ? 6.140 -3.418 19.098 1.00 95.31 73 GLU A O 1
ATOM 540 N N . GLU A 1 74 ? 6.105 -5.631 18.710 1.00 95.12 74 GLU A N 1
ATOM 541 C CA . GLU A 1 74 ? 5.765 -5.546 17.294 1.00 95.12 74 GLU A CA 1
ATOM 542 C C . GLU A 1 74 ? 4.436 -4.825 17.073 1.00 95.12 74 GLU A C 1
ATOM 544 O O . GLU A 1 74 ? 4.346 -3.917 16.236 1.00 95.12 74 GLU A O 1
ATOM 549 N N . LEU A 1 75 ? 3.404 -5.185 17.841 1.00 95.94 75 LEU A N 1
ATOM 550 C CA . LEU A 1 75 ? 2.100 -4.534 17.766 1.00 95.94 75 LEU A CA 1
ATOM 551 C C . LEU A 1 75 ? 2.216 -3.033 18.070 1.00 95.94 75 LEU A C 1
ATOM 553 O O . LEU A 1 75 ? 1.707 -2.201 17.311 1.00 95.94 75 LEU A O 1
ATOM 557 N N . THR A 1 76 ? 2.952 -2.674 19.125 1.00 95.69 76 THR A N 1
ATOM 558 C CA . THR A 1 76 ? 3.207 -1.274 19.499 1.00 95.69 76 THR A CA 1
ATOM 559 C C . THR A 1 76 ? 3.958 -0.528 18.394 1.00 95.69 76 THR A C 1
ATOM 561 O O . THR A 1 76 ? 3.593 0.598 18.038 1.00 95.69 76 THR A O 1
ATOM 564 N N . ALA A 1 77 ? 4.967 -1.155 17.788 1.00 97.00 77 ALA A N 1
ATOM 565 C CA . ALA A 1 77 ? 5.742 -0.568 16.701 1.00 97.00 77 ALA A CA 1
ATOM 566 C C . ALA A 1 77 ? 4.887 -0.308 15.446 1.00 97.00 77 ALA A C 1
ATOM 568 O O . ALA A 1 77 ? 5.023 0.746 14.807 1.00 97.00 77 ALA A O 1
ATOM 569 N N . ILE A 1 78 ? 3.977 -1.227 15.100 1.00 97.31 78 ILE A N 1
ATOM 570 C CA . ILE A 1 78 ? 3.032 -1.044 13.990 1.00 97.31 78 ILE A CA 1
ATOM 571 C C . ILE A 1 78 ? 2.088 0.120 14.289 1.00 97.31 78 ILE A C 1
ATOM 573 O O . ILE A 1 78 ? 1.963 1.017 13.452 1.00 97.31 78 ILE A O 1
ATOM 577 N N . ILE A 1 79 ? 1.471 0.154 15.473 1.00 97.38 79 ILE A N 1
ATOM 578 C CA . ILE A 1 79 ? 0.547 1.226 15.874 1.00 97.38 79 ILE A CA 1
ATOM 579 C C . ILE A 1 79 ? 1.248 2.589 15.824 1.00 97.38 79 ILE A C 1
ATOM 581 O O . ILE A 1 79 ? 0.744 3.525 15.199 1.00 97.38 79 ILE A O 1
ATOM 585 N N . ALA A 1 80 ? 2.462 2.698 16.372 1.00 97.31 80 ALA A N 1
ATOM 586 C CA . ALA A 1 80 ? 3.257 3.923 16.308 1.00 97.31 80 ALA A CA 1
ATOM 587 C C . ALA A 1 80 ? 3.589 4.331 14.861 1.00 97.31 80 ALA A C 1
ATOM 589 O O . ALA A 1 80 ? 3.666 5.518 14.526 1.00 97.31 80 ALA A O 1
ATOM 590 N N . ARG A 1 81 ? 3.790 3.361 13.960 1.00 97.81 81 ARG A N 1
ATOM 591 C CA . ARG A 1 81 ? 4.005 3.632 12.536 1.00 97.81 81 ARG A CA 1
ATOM 592 C C . ARG A 1 81 ? 2.735 4.122 11.841 1.00 97.81 81 ARG A C 1
ATOM 594 O O . ARG A 1 81 ? 2.849 5.044 11.034 1.00 97.81 81 ARG A O 1
ATOM 601 N N . LEU A 1 82 ? 1.566 3.575 12.168 1.00 98.25 82 LEU A N 1
ATOM 602 C CA . LEU A 1 82 ? 0.275 4.054 11.662 1.00 98.25 82 LEU A CA 1
ATOM 603 C C . LEU A 1 82 ? -0.017 5.480 12.149 1.00 98.25 82 LEU A C 1
ATOM 605 O O . LEU A 1 82 ? -0.248 6.359 11.321 1.00 98.25 82 LEU A O 1
ATOM 609 N N . ALA A 1 83 ? 0.162 5.757 13.443 1.00 97.25 83 ALA A N 1
ATOM 610 C CA . ALA A 1 83 ? 0.013 7.101 14.008 1.00 97.25 83 ALA A CA 1
ATOM 611 C C . ALA A 1 83 ? 0.934 8.130 13.324 1.00 97.25 83 ALA A C 1
ATOM 613 O O . ALA A 1 83 ? 0.536 9.252 13.014 1.00 97.25 83 ALA A O 1
ATOM 614 N N . ARG A 1 84 ? 2.170 7.731 13.002 1.00 97.50 84 ARG A N 1
ATOM 615 C CA . ARG A 1 84 ? 3.115 8.544 12.220 1.00 97.50 84 ARG A CA 1
ATOM 616 C C . ARG A 1 84 ? 2.681 8.786 10.771 1.00 97.50 84 ARG A C 1
ATOM 618 O O . ARG A 1 84 ? 3.100 9.790 10.189 1.00 97.50 84 ARG A O 1
ATOM 625 N N . MET A 1 85 ? 1.947 7.863 10.151 1.00 97.62 85 MET A N 1
ATOM 626 C CA . MET A 1 85 ? 1.374 8.071 8.815 1.00 97.62 85 MET A CA 1
ATOM 627 C C . MET A 1 85 ? 0.195 9.038 8.879 1.00 97.62 85 MET A C 1
ATOM 629 O O . MET A 1 85 ? 0.091 9.907 8.014 1.00 97.62 85 MET A O 1
ATOM 633 N N . ASP A 1 86 ? -0.644 8.906 9.904 1.00 97.62 86 ASP A N 1
ATOM 634 C CA . ASP A 1 86 ? -1.798 9.771 10.136 1.00 97.62 86 ASP A CA 1
ATOM 635 C C . ASP A 1 86 ? -1.377 11.214 10.431 1.00 97.62 86 ASP A C 1
ATOM 637 O O . ASP A 1 86 ? -1.877 12.134 9.789 1.00 97.62 86 ASP A O 1
ATOM 641 N N . SER A 1 87 ? -0.377 11.431 11.292 1.00 96.50 87 SER A N 1
ATOM 642 C CA . SER A 1 87 ? 0.091 12.785 11.637 1.00 96.50 87 SER A CA 1
ATOM 643 C C . SER A 1 87 ? 0.720 13.555 10.470 1.00 96.50 87 SER A C 1
ATOM 645 O O . SER A 1 87 ? 0.788 14.782 10.494 1.00 96.50 87 SER A O 1
ATOM 647 N N . ARG A 1 88 ? 1.183 12.853 9.427 1.00 94.94 88 ARG A N 1
ATOM 648 C CA . ARG A 1 88 ? 1.749 13.456 8.207 1.00 94.94 88 ARG A CA 1
ATOM 649 C C . ARG A 1 88 ? 0.720 13.624 7.089 1.00 94.94 88 ARG A C 1
ATOM 651 O O . ARG A 1 88 ? 1.044 14.196 6.044 1.00 94.94 88 ARG A O 1
ATOM 658 N N . ALA A 1 89 ? -0.487 13.089 7.250 1.00 92.56 89 ALA A N 1
ATOM 659 C CA . ALA A 1 89 ? -1.501 13.107 6.211 1.00 92.56 89 ALA A CA 1
ATOM 660 C C . ALA A 1 89 ? -2.193 14.474 6.150 1.00 92.56 89 ALA A C 1
ATOM 662 O O . ALA A 1 89 ? -2.798 14.941 7.108 1.00 92.56 89 ALA A O 1
ATOM 663 N N . ARG A 1 90 ? -2.163 15.109 4.974 1.00 88.81 90 ARG A N 1
ATOM 664 C CA . ARG A 1 90 ? -2.803 16.422 4.757 1.00 88.81 90 ARG A CA 1
ATOM 665 C C . ARG A 1 90 ? -4.335 16.382 4.808 1.00 88.81 90 ARG A C 1
ATOM 667 O O . ARG A 1 90 ? -4.959 17.431 4.857 1.00 88.81 90 ARG A O 1
ATOM 674 N N . HIS A 1 91 ? -4.927 15.193 4.749 1.00 86.38 91 HIS A N 1
ATOM 675 C CA . HIS A 1 91 ? -6.374 14.964 4.773 1.00 86.38 91 HIS A CA 1
ATOM 676 C C . HIS A 1 91 ? -6.841 14.344 6.099 1.00 86.38 91 HIS A C 1
ATOM 678 O O . HIS A 1 91 ? -7.863 13.667 6.129 1.00 86.38 91 HIS A O 1
ATOM 684 N N . GLY A 1 92 ? -6.057 14.518 7.166 1.00 90.25 92 GLY A N 1
ATOM 685 C CA . GLY A 1 92 ? -6.332 13.950 8.482 1.00 90.25 92 GLY A CA 1
ATOM 686 C C . GLY A 1 92 ? -6.027 12.449 8.601 1.00 90.25 92 GLY A C 1
ATOM 687 O O . GLY A 1 92 ? -5.602 11.818 7.618 1.00 90.25 92 GLY A O 1
ATOM 688 N N . PRO A 1 93 ? -6.228 11.884 9.808 1.00 94.75 93 PRO A N 1
ATOM 689 C CA . PRO A 1 93 ? -6.039 10.464 10.080 1.00 94.75 93 PRO A CA 1
ATOM 690 C C . PRO A 1 93 ? -6.881 9.591 9.150 1.00 94.75 93 PRO A C 1
ATOM 692 O O . PRO A 1 93 ? -8.056 9.855 8.906 1.00 94.75 93 PRO A O 1
ATOM 695 N N . TRP A 1 94 ? -6.276 8.540 8.613 1.00 96.62 94 TRP A N 1
ATOM 696 C CA . TRP A 1 94 ? -6.872 7.706 7.573 1.00 96.62 94 TRP A CA 1
ATOM 697 C C . TRP A 1 94 ? -6.662 6.212 7.801 1.00 96.62 94 TRP A C 1
ATOM 699 O O . TRP A 1 94 ? -7.429 5.419 7.246 1.00 96.62 94 TRP A O 1
ATOM 709 N N . THR A 1 95 ? -5.646 5.803 8.571 1.00 98.06 95 THR A N 1
ATOM 710 C CA . THR A 1 95 ? -5.253 4.389 8.667 1.00 98.06 95 THR A CA 1
ATOM 711 C C . THR A 1 95 ? -6.363 3.530 9.274 1.00 98.06 95 THR A C 1
ATOM 713 O O . THR A 1 95 ? -6.817 2.588 8.620 1.00 98.06 95 THR A O 1
ATOM 716 N N . ARG A 1 96 ? -6.876 3.896 10.460 1.00 97.44 96 ARG A N 1
ATOM 717 C CA . ARG A 1 96 ? -7.978 3.192 11.142 1.00 97.44 96 ARG A CA 1
ATOM 718 C C . ARG A 1 96 ? -9.240 3.163 10.285 1.00 97.44 96 ARG A C 1
ATOM 720 O O . ARG A 1 96 ? -9.778 2.090 10.041 1.00 97.44 96 ARG A O 1
ATOM 727 N N . THR A 1 97 ? -9.670 4.309 9.758 1.00 96.88 97 THR A N 1
ATOM 728 C CA . THR A 1 97 ? -10.856 4.413 8.887 1.00 96.88 97 THR A CA 1
ATOM 729 C C . THR A 1 97 ? -10.746 3.510 7.660 1.00 96.88 97 THR A C 1
ATOM 731 O O . THR A 1 97 ? -11.702 2.831 7.290 1.00 96.88 97 THR A O 1
ATOM 734 N N . THR A 1 98 ? -9.564 3.450 7.043 1.00 97.88 98 THR A N 1
ATOM 735 C CA . THR A 1 98 ? -9.321 2.606 5.867 1.00 97.88 98 THR A CA 1
ATOM 736 C C . THR A 1 98 ? -9.321 1.122 6.220 1.00 97.88 98 THR A C 1
ATOM 738 O O . THR A 1 98 ? -9.973 0.346 5.523 1.00 97.88 98 THR A O 1
ATOM 741 N N . LEU A 1 99 ? -8.646 0.722 7.303 1.00 98.44 99 LEU A N 1
ATOM 742 C CA . LEU A 1 99 ? -8.640 -0.668 7.772 1.00 98.44 99 LEU A CA 1
ATOM 743 C C . LEU A 1 99 ? -10.055 -1.135 8.147 1.00 98.44 99 LEU A C 1
ATOM 745 O O . LEU A 1 99 ? -10.467 -2.212 7.724 1.00 98.44 99 LEU A O 1
ATOM 749 N N . THR A 1 100 ? -10.831 -0.300 8.844 1.00 98.12 100 THR A N 1
ATOM 750 C CA . THR A 1 100 ? -12.240 -0.577 9.166 1.00 98.12 100 THR A CA 1
ATOM 751 C C . THR A 1 100 ? -13.083 -0.750 7.903 1.00 98.12 100 THR A C 1
ATOM 753 O O . THR A 1 100 ? -13.826 -1.722 7.797 1.00 98.12 100 THR A O 1
ATOM 756 N N . ALA A 1 101 ? -12.952 0.142 6.915 1.00 97.62 101 ALA A N 1
ATOM 757 C CA . ALA A 1 101 ? -13.726 0.061 5.673 1.00 97.62 101 ALA A CA 1
ATOM 758 C C . ALA A 1 101 ? -13.413 -1.210 4.859 1.00 97.62 101 ALA A C 1
ATOM 760 O O . ALA A 1 101 ? -14.323 -1.838 4.311 1.00 97.62 101 ALA A O 1
ATOM 761 N N . ILE A 1 102 ? -12.137 -1.608 4.811 1.00 98.25 102 ILE A N 1
ATOM 762 C CA . ILE A 1 102 ? -11.699 -2.853 4.164 1.00 98.25 102 ILE A CA 1
ATOM 763 C C . ILE A 1 102 ? -12.220 -4.075 4.932 1.00 98.25 102 ILE A C 1
ATOM 765 O O . ILE A 1 102 ? -12.698 -5.017 4.306 1.00 98.25 102 ILE A O 1
ATOM 769 N N . SER A 1 103 ? -12.176 -4.053 6.270 1.00 98.00 103 SER A N 1
ATOM 770 C CA . SER A 1 103 ? -12.709 -5.133 7.114 1.00 98.00 103 SER A CA 1
ATOM 771 C C . SER A 1 103 ? -14.211 -5.335 6.914 1.00 98.00 103 SER A C 1
ATOM 773 O O . SER A 1 103 ? -14.677 -6.465 6.798 1.00 98.00 103 SER A O 1
ATOM 775 N N . ALA A 1 104 ? -14.964 -4.234 6.829 1.00 97.50 104 ALA A N 1
ATOM 776 C CA . ALA A 1 104 ? -16.417 -4.256 6.700 1.00 97.50 104 ALA A CA 1
ATOM 777 C C . ALA A 1 104 ? -16.900 -4.722 5.319 1.00 97.50 104 ALA A C 1
ATOM 779 O O . ALA A 1 104 ? -17.993 -5.272 5.208 1.00 97.50 104 ALA A O 1
ATOM 780 N N . THR A 1 105 ? -16.116 -4.486 4.260 1.00 96.19 105 THR A N 1
ATOM 781 C CA . THR A 1 105 ? -16.499 -4.843 2.883 1.00 96.19 105 THR A CA 1
ATOM 782 C C . THR A 1 105 ? -15.330 -5.432 2.078 1.00 96.19 105 THR A C 1
ATOM 784 O O . THR A 1 105 ? -14.825 -4.781 1.155 1.00 96.19 105 THR A O 1
ATOM 787 N N . PRO A 1 106 ? -14.884 -6.666 2.393 1.00 97.00 106 PRO A N 1
ATOM 788 C CA . PRO A 1 106 ? -13.840 -7.345 1.628 1.00 97.00 106 PRO A CA 1
ATOM 789 C C . PRO A 1 106 ? -14.198 -7.445 0.139 1.00 97.00 106 PRO A C 1
ATOM 791 O O . PRO A 1 106 ? -15.353 -7.667 -0.222 1.00 97.00 106 PRO A O 1
ATOM 794 N N . GLY A 1 107 ? -13.218 -7.243 -0.741 1.00 97.12 107 GLY A N 1
ATOM 795 C CA . GLY A 1 107 ? -13.412 -7.293 -2.196 1.00 97.12 107 GLY A CA 1
ATOM 796 C C . GLY A 1 107 ? -14.084 -6.059 -2.809 1.00 97.12 107 GLY A C 1
ATOM 797 O O . GLY A 1 107 ? -14.221 -5.964 -4.031 1.00 97.12 107 GLY A O 1
ATOM 798 N N . ARG A 1 108 ? -14.465 -5.057 -2.003 1.00 97.75 108 ARG A N 1
ATOM 799 C CA . ARG A 1 108 ? -15.037 -3.816 -2.534 1.00 97.75 108 ARG A CA 1
ATOM 800 C C . ARG A 1 108 ? -14.015 -3.045 -3.367 1.00 97.75 108 ARG A C 1
ATOM 802 O O . ARG A 1 108 ? -12.846 -2.905 -2.996 1.00 97.75 108 ARG A O 1
ATOM 809 N N . ARG A 1 109 ? -14.460 -2.498 -4.505 1.00 97.75 109 ARG A N 1
ATOM 810 C CA . ARG A 1 109 ? -13.587 -1.751 -5.419 1.00 97.75 109 ARG A CA 1
ATOM 811 C C . ARG A 1 109 ? -12.949 -0.558 -4.715 1.00 97.75 109 ARG A C 1
ATOM 813 O O . ARG A 1 109 ? -13.616 0.224 -4.043 1.00 97.75 109 ARG A O 1
ATOM 820 N N . ALA A 1 110 ? -11.662 -0.350 -4.984 1.00 96.81 110 ALA A N 1
ATOM 821 C CA . ALA A 1 110 ? -10.901 0.771 -4.436 1.00 96.81 110 ALA A CA 1
ATOM 822 C C . ALA A 1 110 ? -11.547 2.140 -4.710 1.00 96.81 110 ALA A C 1
ATOM 824 O O . ALA A 1 110 ? -11.491 3.015 -3.856 1.00 96.81 110 ALA A O 1
ATOM 825 N N . ALA A 1 111 ? -12.159 2.321 -5.886 1.00 97.50 111 ALA A N 1
ATOM 826 C CA . ALA A 1 111 ? -12.833 3.568 -6.244 1.00 97.50 111 ALA A CA 1
ATOM 827 C C . ALA A 1 111 ? -14.061 3.841 -5.361 1.00 97.50 111 ALA A C 1
ATOM 829 O O . ALA A 1 111 ? -14.282 4.977 -4.960 1.00 97.50 111 ALA A O 1
ATOM 830 N N . GLU A 1 112 ? -14.818 2.802 -5.005 1.00 98.06 112 GLU A N 1
ATOM 831 C CA . GLU A 1 112 ? -15.984 2.929 -4.127 1.00 98.06 112 GLU A CA 1
ATOM 832 C C . GLU A 1 112 ? -15.565 3.206 -2.679 1.00 98.06 112 GLU A C 1
ATOM 834 O O . GLU A 1 112 ? -16.141 4.075 -2.031 1.00 98.06 112 GLU A O 1
ATOM 839 N N . LEU A 1 113 ? -14.526 2.516 -2.187 1.00 97.44 113 LEU A N 1
ATOM 840 C CA . LEU A 1 113 ? -13.951 2.782 -0.864 1.00 97.44 113 LEU A CA 1
ATOM 841 C C . LEU A 1 113 ? -13.392 4.208 -0.767 1.00 97.44 113 LEU A C 1
ATOM 843 O O . LEU A 1 113 ? -13.593 4.883 0.240 1.00 97.44 113 LEU A O 1
ATOM 847 N N . ALA A 1 114 ? -12.725 4.682 -1.822 1.00 97.00 114 ALA A N 1
ATOM 848 C CA . ALA A 1 114 ? -12.220 6.047 -1.896 1.00 97.00 114 ALA A CA 1
ATOM 849 C C . ALA A 1 114 ? -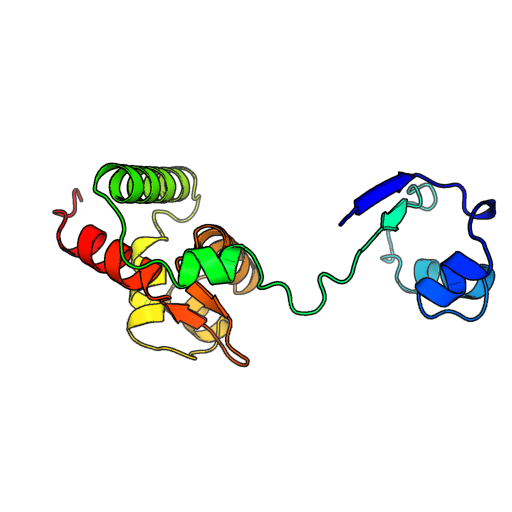13.366 7.070 -1.911 1.00 97.00 114 ALA A C 1
ATOM 851 O O . ALA A 1 114 ? -13.343 8.019 -1.128 1.00 97.00 114 ALA A O 1
ATOM 852 N N . ALA A 1 115 ? -14.391 6.849 -2.741 1.00 97.19 115 ALA A N 1
ATOM 853 C CA . ALA A 1 115 ? -15.557 7.725 -2.842 1.00 97.19 115 ALA A CA 1
ATOM 854 C C . ALA A 1 115 ? -16.321 7.832 -1.515 1.00 97.19 115 ALA A C 1
ATOM 856 O O . ALA A 1 115 ? -16.668 8.937 -1.106 1.00 97.19 115 ALA A O 1
ATOM 857 N N . ALA A 1 116 ? -16.501 6.718 -0.797 1.00 94.69 116 ALA A N 1
ATOM 858 C CA . ALA A 1 116 ? -17.136 6.701 0.523 1.00 94.69 116 ALA A CA 1
ATOM 859 C C . ALA A 1 116 ? -16.380 7.533 1.579 1.00 94.69 116 ALA A C 1
ATOM 861 O O . ALA A 1 116 ? -16.966 7.932 2.579 1.00 94.69 116 ALA A O 1
ATOM 862 N N . GLN A 1 117 ? -15.093 7.810 1.355 1.00 93.69 117 GLN A N 1
ATOM 863 C CA . GLN A 1 117 ? -14.256 8.648 2.219 1.00 93.69 117 GLN A CA 1
ATOM 864 C C . GLN A 1 117 ? -14.011 10.052 1.634 1.00 93.69 117 GLN A C 1
ATOM 866 O O . GLN A 1 117 ? -13.193 10.800 2.166 1.00 93.69 117 GLN A O 1
ATOM 871 N N . GLY A 1 118 ? -14.651 10.409 0.513 1.00 94.25 118 GLY A N 1
ATOM 872 C CA . GLY A 1 118 ? -14.411 11.682 -0.176 1.00 94.25 118 GLY A CA 1
ATOM 873 C C . GLY A 1 118 ? -12.994 11.815 -0.752 1.00 94.25 118 GLY A C 1
ATOM 874 O O . GLY A 1 118 ? -12.456 12.918 -0.841 1.00 94.25 118 GLY A O 1
ATOM 875 N N . ARG A 1 119 ? -12.350 10.696 -1.110 1.00 94.94 119 ARG A N 1
ATOM 876 C CA . ARG A 1 119 ? -10.944 10.647 -1.537 1.00 94.94 119 ARG A CA 1
ATOM 877 C C . ARG A 1 119 ? -10.808 10.354 -3.024 1.00 94.94 119 ARG A C 1
ATOM 879 O O . ARG A 1 119 ? -11.550 9.572 -3.609 1.00 94.94 119 ARG A O 1
ATOM 886 N N . GLU A 1 120 ? -9.771 10.928 -3.623 1.00 96.44 120 GLU A N 1
ATOM 887 C CA . GLU A 1 120 ? -9.337 10.562 -4.971 1.00 96.44 120 GLU A CA 1
ATOM 888 C C . GLU A 1 120 ? -8.776 9.124 -4.975 1.00 96.44 120 GLU A C 1
ATOM 890 O O . GLU A 1 120 ? -8.058 8.710 -4.057 1.00 96.44 120 GLU A O 1
ATOM 895 N N . THR A 1 121 ? -9.121 8.345 -6.005 1.00 96.88 121 THR A N 1
ATOM 896 C CA . THR A 1 121 ? -8.873 6.894 -6.037 1.00 96.88 121 THR A CA 1
ATOM 897 C C . THR A 1 121 ? -7.383 6.542 -6.031 1.00 96.88 121 THR A C 1
ATOM 899 O O . THR A 1 121 ? -6.985 5.606 -5.339 1.00 96.88 121 THR A O 1
ATOM 902 N N . GLN A 1 122 ? -6.527 7.251 -6.769 1.00 96.19 122 GLN A N 1
ATOM 903 C CA . GLN A 1 122 ? -5.090 6.959 -6.826 1.00 96.19 122 GLN A CA 1
ATOM 904 C C . GLN A 1 122 ? -4.372 7.293 -5.518 1.00 96.19 122 GLN A C 1
ATOM 906 O O . GLN A 1 122 ? -3.507 6.526 -5.076 1.00 96.19 122 GLN A O 1
ATOM 911 N N . LYS A 1 123 ? -4.751 8.386 -4.851 1.00 95.56 123 LYS A N 1
ATOM 912 C CA . LYS A 1 123 ? -4.288 8.717 -3.497 1.00 95.56 123 LYS A CA 1
ATOM 913 C C . LYS A 1 123 ? -4.715 7.645 -2.498 1.00 95.56 123 LYS A C 1
ATOM 915 O O . LYS A 1 123 ? -3.866 7.149 -1.760 1.00 95.56 123 LYS A O 1
ATOM 920 N N . PHE A 1 124 ? -5.971 7.198 -2.550 1.00 96.88 124 PHE A N 1
ATOM 921 C CA . PHE A 1 124 ? -6.452 6.086 -1.725 1.00 96.88 124 PHE A CA 1
ATOM 922 C C . PHE A 1 124 ? -5.646 4.799 -1.967 1.00 96.88 124 PHE A C 1
ATOM 924 O O . PHE A 1 124 ? -5.117 4.208 -1.028 1.00 96.88 124 PHE A O 1
ATOM 931 N N . LYS A 1 125 ? -5.452 4.401 -3.232 1.00 97.00 125 LYS A N 1
ATOM 932 C CA . LYS A 1 125 ? -4.627 3.234 -3.599 1.00 97.00 125 LYS A CA 1
ATOM 933 C C . LYS A 1 125 ? -3.184 3.357 -3.107 1.00 97.00 125 LYS A C 1
ATOM 935 O O . LYS A 1 125 ? -2.585 2.362 -2.706 1.00 97.00 125 LYS A O 1
ATOM 940 N N . THR A 1 126 ? -2.612 4.560 -3.144 1.00 96.81 126 THR A N 1
ATOM 941 C CA . THR A 1 126 ? -1.258 4.824 -2.630 1.00 96.81 126 THR A CA 1
ATOM 942 C C . THR A 1 126 ? -1.168 4.560 -1.138 1.00 96.81 126 THR A C 1
ATOM 944 O O . THR A 1 126 ? -0.202 3.957 -0.680 1.00 96.81 126 THR A O 1
ATOM 947 N N . ASP A 1 127 ? -2.190 4.949 -0.394 1.00 96.88 127 ASP A N 1
ATOM 948 C CA . ASP A 1 127 ? -2.261 4.718 1.039 1.00 96.88 127 ASP A CA 1
ATOM 949 C C . ASP A 1 127 ? -2.501 3.248 1.386 1.00 96.88 127 ASP A C 1
ATOM 951 O O . ASP A 1 127 ? -1.776 2.691 2.211 1.00 96.88 127 ASP A O 1
ATOM 955 N N . VAL A 1 128 ? -3.389 2.553 0.668 1.00 97.31 128 VAL A N 1
ATOM 956 C CA . VAL A 1 128 ? -3.557 1.099 0.834 1.00 97.31 128 VAL A CA 1
ATOM 957 C C . VAL A 1 128 ? -2.254 0.344 0.536 1.00 97.31 128 VAL A C 1
ATOM 959 O O . VAL A 1 128 ? -1.920 -0.606 1.241 1.00 97.31 128 VAL A O 1
ATOM 962 N N . ARG A 1 129 ? -1.438 0.793 -0.431 1.00 96.81 129 ARG A N 1
ATOM 963 C CA . ARG A 1 129 ? -0.099 0.212 -0.662 1.00 96.81 129 ARG A CA 1
ATOM 964 C C . ARG A 1 129 ? 0.831 0.356 0.547 1.00 96.81 129 ARG A C 1
ATOM 966 O O . ARG A 1 129 ? 1.617 -0.558 0.790 1.00 96.81 129 ARG A O 1
ATOM 973 N N . LYS A 1 130 ? 0.738 1.449 1.315 1.00 97.00 130 LYS A N 1
ATOM 974 C CA . LYS A 1 130 ? 1.506 1.622 2.564 1.00 97.00 130 LYS A CA 1
ATOM 975 C C . LYS A 1 130 ? 1.054 0.622 3.628 1.00 97.00 130 LYS A C 1
ATOM 977 O O . LYS A 1 130 ? 1.905 0.031 4.282 1.00 97.00 130 LYS A O 1
ATOM 982 N N . LEU A 1 131 ? -0.254 0.379 3.752 1.00 98.00 131 LEU A N 1
ATOM 983 C CA . LEU A 1 131 ? -0.793 -0.644 4.660 1.00 98.00 131 LEU A CA 1
ATOM 984 C C . LEU A 1 131 ? -0.369 -2.058 4.241 1.00 98.00 131 LEU A C 1
ATOM 986 O O . LEU A 1 131 ? 0.048 -2.854 5.076 1.00 98.00 131 LEU A O 1
ATOM 990 N N . LYS A 1 132 ? -0.403 -2.364 2.938 1.00 96.38 132 LYS A N 1
ATOM 991 C CA . LYS A 1 132 ? 0.093 -3.636 2.385 1.00 96.38 132 LYS A CA 1
ATOM 992 C C . LYS A 1 132 ? 1.585 -3.848 2.650 1.00 96.38 132 LYS A C 1
ATOM 994 O O . LYS A 1 132 ? 2.002 -4.969 2.905 1.00 96.38 132 LYS A O 1
ATOM 999 N N . ALA A 1 133 ? 2.397 -2.791 2.604 1.00 95.81 133 ALA A N 1
ATOM 1000 C CA . ALA A 1 133 ? 3.822 -2.880 2.933 1.00 95.81 133 ALA A CA 1
ATOM 1001 C C . ALA A 1 133 ? 4.080 -3.232 4.410 1.00 95.81 133 ALA A C 1
ATOM 1003 O O . ALA A 1 133 ? 5.144 -3.748 4.726 1.00 95.81 133 ALA A O 1
ATOM 1004 N N . LEU A 1 134 ? 3.107 -2.985 5.294 1.00 96.44 134 LEU A N 1
ATOM 1005 C CA . LEU A 1 134 ? 3.122 -3.414 6.696 1.00 96.44 134 LEU A CA 1
ATOM 1006 C C . LEU A 1 134 ? 2.465 -4.790 6.909 1.00 96.44 134 LEU A C 1
ATOM 1008 O O . LEU A 1 134 ? 2.232 -5.187 8.046 1.00 96.44 134 LEU A O 1
ATOM 1012 N N . GLY A 1 135 ? 2.106 -5.489 5.828 1.00 96.88 135 GLY A N 1
ATOM 1013 C CA . GLY A 1 135 ? 1.414 -6.772 5.895 1.00 96.88 135 GLY A CA 1
ATOM 1014 C C . GLY A 1 135 ? -0.026 -6.676 6.399 1.00 96.88 135 GLY A C 1
ATOM 1015 O O . GLY A 1 135 ? -0.577 -7.696 6.771 1.00 96.88 135 GLY A O 1
ATOM 1016 N N . LEU A 1 136 ? -0.666 -5.499 6.438 1.00 98.12 136 LEU A N 1
ATOM 1017 C CA . LEU A 1 136 ? -2.000 -5.335 7.056 1.00 98.12 136 LEU A CA 1
ATOM 1018 C C . LEU A 1 136 ? -3.173 -5.585 6.098 1.00 98.12 136 LEU A C 1
ATOM 1020 O O . LEU A 1 136 ? -4.320 -5.707 6.517 1.00 98.12 136 LEU A O 1
ATOM 1024 N N . THR A 1 137 ? -2.906 -5.620 4.795 1.00 97.88 137 THR A N 1
ATOM 1025 C CA . THR A 1 137 ? -3.924 -5.851 3.762 1.00 97.88 137 THR A CA 1
ATOM 1026 C C . THR A 1 137 ? -3.363 -6.769 2.693 1.00 97.88 137 THR A C 1
ATOM 1028 O O . THR A 1 137 ? -2.161 -6.731 2.408 1.00 97.88 137 THR A O 1
ATOM 1031 N N . VAL A 1 138 ? -4.236 -7.541 2.054 1.00 96.44 138 VAL A N 1
ATOM 1032 C CA . VAL A 1 138 ? -3.918 -8.283 0.832 1.00 96.44 138 VAL A CA 1
ATOM 1033 C C . VAL A 1 138 ? -4.744 -7.736 -0.331 1.00 96.44 138 VAL A C 1
ATOM 1035 O O . VAL A 1 138 ? -5.835 -7.189 -0.162 1.00 96.44 138 VAL A O 1
ATOM 1038 N N . SER A 1 139 ? -4.153 -7.775 -1.527 1.00 93.94 139 SER A N 1
ATOM 1039 C CA . SER A 1 139 ? -4.826 -7.327 -2.749 1.00 93.94 139 SER A CA 1
ATOM 1040 C C . SER A 1 139 ? -5.498 -8.520 -3.391 1.00 93.94 139 SER A C 1
ATOM 1042 O O . SER A 1 139 ? -4.842 -9.539 -3.583 1.00 93.94 139 SER A O 1
ATOM 1044 N N . LEU A 1 140 ? -6.763 -8.352 -3.741 1.00 94.50 140 LEU A N 1
ATOM 1045 C CA . LEU A 1 140 ? -7.535 -9.338 -4.477 1.00 94.50 140 LEU A CA 1
ATOM 1046 C C . LEU A 1 140 ? -7.539 -8.965 -5.963 1.00 94.50 140 LEU A C 1
ATOM 1048 O O . LEU A 1 140 ? -7.076 -7.883 -6.339 1.00 94.50 140 LEU A O 1
ATOM 1052 N N . GLU A 1 141 ? -8.097 -9.837 -6.801 1.00 94.25 141 GLU A N 1
ATOM 1053 C CA . GLU A 1 141 ? -8.390 -9.500 -8.201 1.00 94.25 141 GLU A CA 1
ATOM 1054 C C . GLU A 1 141 ? -9.233 -8.217 -8.284 1.00 94.25 141 GLU A C 1
ATOM 1056 O O . GLU A 1 141 ? -8.948 -7.305 -9.063 1.00 94.25 141 GLU A O 1
ATOM 1061 N N . VAL A 1 142 ? -10.218 -8.101 -7.388 1.00 94.94 142 VAL A N 1
ATOM 1062 C CA . VAL A 1 142 ? -11.021 -6.897 -7.195 1.00 94.94 142 VAL A CA 1
ATOM 1063 C C . VAL A 1 142 ? -10.960 -6.479 -5.732 1.00 94.94 142 VAL A C 1
ATOM 1065 O O . VAL A 1 142 ? -11.389 -7.205 -4.845 1.00 94.94 142 VAL A O 1
ATOM 1068 N N . GLY A 1 143 ? -10.454 -5.271 -5.480 1.00 96.62 143 GLY A N 1
ATOM 1069 C CA . GLY A 1 143 ? -10.461 -4.683 -4.142 1.00 96.62 143 GLY A CA 1
ATOM 1070 C C . GLY A 1 143 ? -9.397 -5.247 -3.198 1.00 96.62 143 GLY A C 1
ATOM 1071 O O . GLY A 1 143 ? -8.290 -5.606 -3.610 1.00 96.62 143 GLY A O 1
ATOM 1072 N N . TYR A 1 144 ? -9.725 -5.236 -1.908 1.00 97.44 144 TYR A N 1
ATOM 1073 C CA . TYR A 1 144 ? -8.816 -5.565 -0.810 1.00 97.44 144 TYR A CA 1
ATOM 1074 C C . TYR A 1 144 ? -9.537 -6.357 0.271 1.00 97.44 144 TYR A C 1
ATOM 1076 O O . TYR A 1 144 ? -10.757 -6.269 0.401 1.00 97.44 144 TYR A O 1
ATOM 1084 N N . GLU A 1 145 ? -8.762 -7.026 1.108 1.00 98.12 145 GLU A N 1
ATOM 1085 C CA . GLU A 1 145 ? -9.212 -7.533 2.402 1.00 98.12 145 GLU A CA 1
ATOM 1086 C C . GLU A 1 145 ? -8.110 -7.330 3.451 1.00 98.12 145 GLU A C 1
ATOM 1088 O O . GLU A 1 145 ? -6.948 -7.051 3.119 1.00 98.12 145 GLU A O 1
ATOM 1093 N N . LEU A 1 146 ? -8.479 -7.438 4.728 1.00 98.38 146 LEU A N 1
ATOM 1094 C CA . LEU A 1 146 ? -7.493 -7.477 5.802 1.00 98.38 146 LEU A CA 1
ATOM 1095 C C . LEU A 1 146 ? -6.796 -8.831 5.817 1.00 98.38 146 LEU A C 1
ATOM 1097 O O . LEU A 1 146 ? -7.440 -9.876 5.735 1.00 98.38 146 LE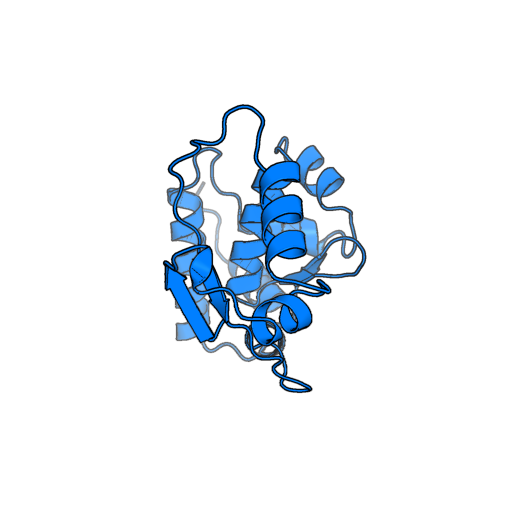U A O 1
ATOM 1101 N N . SER A 1 147 ? -5.484 -8.792 6.000 1.00 98.00 147 SER A N 1
ATOM 1102 C CA . SER A 1 147 ? -4.712 -9.987 6.314 1.00 98.00 147 SER A CA 1
ATOM 1103 C C . SER A 1 147 ? -4.985 -10.464 7.752 1.00 98.00 147 SER A C 1
ATOM 1105 O O . SER A 1 147 ? -5.500 -9.682 8.561 1.00 98.00 147 SER A O 1
ATOM 1107 N N . PRO A 1 148 ? -4.598 -11.701 8.118 1.00 97.75 148 PRO A N 1
ATOM 1108 C CA . PRO A 1 148 ? -4.577 -12.140 9.514 1.00 97.75 148 PRO A CA 1
ATOM 1109 C C . PRO A 1 148 ? -3.880 -11.137 10.450 1.00 97.75 148 PRO A C 1
ATOM 1111 O O . PRO A 1 148 ? -4.483 -10.704 11.433 1.00 97.75 148 PRO A O 1
ATOM 1114 N N . ARG A 1 149 ? -2.678 -10.663 10.085 1.00 97.81 149 ARG A N 1
ATOM 1115 C CA . ARG A 1 149 ? -1.953 -9.603 10.815 1.00 97.81 149 ARG A CA 1
ATOM 1116 C C . ARG A 1 149 ? -2.764 -8.309 10.937 1.00 97.81 149 ARG A C 1
ATOM 1118 O O . ARG A 1 149 ? -2.812 -7.679 11.990 1.00 97.81 149 ARG A O 1
ATOM 1125 N N . GLY A 1 150 ? -3.409 -7.898 9.847 1.00 98.00 150 GLY A N 1
ATOM 1126 C CA . GLY A 1 150 ? -4.205 -6.676 9.769 1.00 98.00 150 GLY A CA 1
ATOM 1127 C C . GLY A 1 150 ? -5.423 -6.678 10.683 1.00 98.00 150 GLY A C 1
ATOM 1128 O O . GLY A 1 150 ? -5.768 -5.627 11.219 1.00 98.00 150 GLY A O 1
ATOM 1129 N N . ARG A 1 151 ? -6.047 -7.844 10.889 1.00 98.00 151 ARG A N 1
ATOM 1130 C CA . ARG A 1 151 ? -7.175 -8.006 11.819 1.00 98.00 151 ARG A CA 1
ATOM 1131 C C . ARG A 1 151 ? -6.737 -7.777 13.263 1.00 98.00 151 ARG A C 1
ATOM 1133 O O . ARG A 1 151 ? -7.312 -6.918 13.915 1.00 98.00 151 ARG A O 1
ATOM 1140 N N . VAL A 1 152 ? -5.647 -8.418 13.694 1.00 97.50 152 VAL A N 1
ATOM 1141 C CA . VAL A 1 152 ? -5.077 -8.231 15.045 1.00 97.50 152 VAL A CA 1
ATOM 1142 C C . VAL A 1 152 ? -4.758 -6.759 15.318 1.00 97.50 152 VAL A C 1
ATOM 1144 O O . VAL A 1 152 ? -5.099 -6.219 16.369 1.00 97.50 152 VAL A O 1
ATOM 1147 N N . VAL A 1 153 ? -4.150 -6.075 14.346 1.00 97.75 153 VAL A N 1
ATOM 1148 C CA . VAL A 1 153 ? -3.839 -4.644 14.471 1.00 97.75 153 VAL A CA 1
ATOM 1149 C C . VAL A 1 153 ? -5.108 -3.790 14.525 1.00 97.75 153 VAL A C 1
ATOM 1151 O O . VAL A 1 153 ? -5.168 -2.851 15.316 1.00 97.75 153 VAL A O 1
ATOM 1154 N N . LEU A 1 154 ? -6.125 -4.088 13.708 1.00 97.88 154 LEU A N 1
ATOM 1155 C CA . LEU A 1 154 ? -7.391 -3.355 13.748 1.00 97.88 154 LEU A CA 1
ATOM 1156 C C . LEU A 1 154 ? -8.104 -3.532 15.097 1.00 97.88 154 LEU A C 1
ATOM 1158 O O . LEU A 1 154 ? -8.570 -2.538 15.652 1.00 97.88 154 LEU A O 1
ATOM 1162 N N . ASP A 1 155 ? -8.137 -4.745 15.643 1.00 96.69 155 ASP A N 1
ATOM 1163 C CA . ASP A 1 155 ? -8.768 -5.041 16.934 1.00 96.69 155 ASP A CA 1
ATOM 1164 C C . ASP A 1 155 ? -8.081 -4.274 18.078 1.00 96.69 155 ASP A C 1
ATOM 1166 O O . ASP A 1 155 ? -8.743 -3.683 18.938 1.00 96.69 155 ASP A O 1
ATOM 1170 N N . ALA A 1 156 ? -6.748 -4.187 18.045 1.00 95.50 156 ALA A N 1
ATOM 1171 C CA . ALA A 1 156 ? -5.975 -3.384 18.990 1.00 95.50 156 ALA A CA 1
ATOM 1172 C C . ALA A 1 156 ? -6.274 -1.878 18.861 1.00 95.50 156 ALA A C 1
ATOM 1174 O O . ALA A 1 156 ? -6.479 -1.196 19.865 1.00 95.50 156 ALA A O 1
ATOM 1175 N N . LEU A 1 157 ? -6.367 -1.355 17.631 1.00 95.06 157 LEU A N 1
ATOM 1176 C CA . LEU A 1 157 ? -6.751 0.042 17.378 1.00 95.06 157 LEU A CA 1
ATOM 1177 C C . LEU A 1 157 ? -8.185 0.352 17.823 1.00 95.06 157 LEU A C 1
ATOM 1179 O O . LEU A 1 157 ? -8.490 1.505 18.123 1.00 95.06 157 LEU A O 1
ATOM 1183 N N . GLN A 1 158 ? -9.075 -0.642 17.815 1.00 91.19 158 GLN A N 1
ATOM 1184 C CA . GLN A 1 158 ? -10.461 -0.494 18.257 1.00 91.19 158 GLN A CA 1
ATOM 1185 C C . GLN A 1 158 ? -10.614 -0.572 19.774 1.00 91.19 158 GLN A C 1
ATOM 1187 O O . GLN A 1 158 ? -11.489 0.094 20.322 1.00 91.19 158 GLN A O 1
ATOM 1192 N N . SER A 1 159 ? -9.742 -1.339 20.425 1.00 85.88 159 SER A N 1
ATOM 1193 C CA . SER A 1 159 ? -9.701 -1.503 21.879 1.00 85.88 159 SER A CA 1
ATOM 1194 C C . SER A 1 159 ? -8.981 -0.349 22.589 1.00 85.88 159 SER A C 1
ATOM 1196 O O . SER A 1 159 ? -9.184 -0.138 23.783 1.00 85.88 159 SER A O 1
ATOM 1198 N N . ALA A 1 160 ? -8.154 0.420 21.873 1.00 71.00 160 ALA A N 1
ATOM 1199 C CA . ALA A 1 160 ? -7.569 1.656 22.382 1.00 71.00 160 ALA A CA 1
ATOM 1200 C C . ALA A 1 160 ? -8.628 2.783 22.430 1.00 71.00 160 ALA A C 1
ATOM 1202 O O . ALA A 1 160 ? -9.319 3.005 21.428 1.00 71.00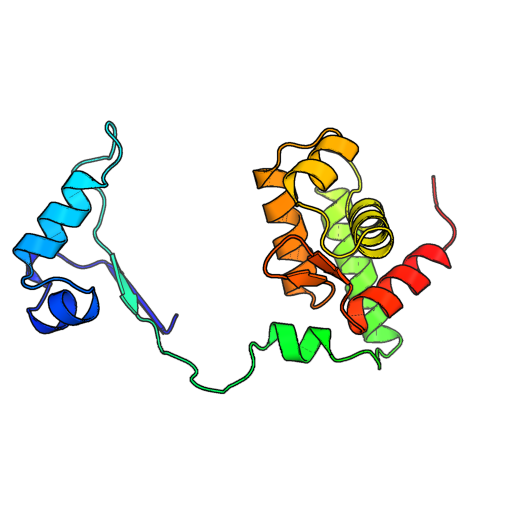 160 ALA A O 1
ATOM 1203 N N . PRO A 1 161 ? -8.762 3.524 23.549 1.00 54.31 161 PRO A N 1
ATOM 1204 C CA . PRO A 1 161 ? -9.675 4.659 23.620 1.00 54.31 161 PRO A CA 1
ATOM 1205 C C . PRO A 1 161 ? -9.278 5.719 22.585 1.00 54.31 161 PRO A C 1
ATOM 1207 O O . PRO A 1 161 ? -8.107 6.081 22.459 1.00 54.31 161 PRO A O 1
ATOM 1210 N N . SER A 1 162 ? -10.261 6.198 21.822 1.00 49.28 162 SER A N 1
ATOM 1211 C CA . SER A 1 162 ? -10.084 7.319 20.901 1.00 49.28 162 SER A CA 1
ATOM 1212 C C . SER A 1 162 ? -9.756 8.573 21.714 1.00 49.28 162 SER A C 1
ATOM 1214 O O . SER A 1 162 ? -10.619 9.076 22.427 1.00 49.28 162 SER A O 1
ATOM 1216 N N . ASN A 1 163 ? -8.522 9.070 21.622 1.00 40.75 163 ASN A N 1
ATOM 1217 C CA . ASN A 1 163 ? -8.229 10.462 21.965 1.00 40.75 163 ASN A CA 1
ATOM 1218 C C . ASN A 1 163 ? -8.718 11.322 20.791 1.00 40.75 163 ASN A C 1
ATOM 1220 O O . ASN A 1 163 ? -7.951 11.564 19.857 1.00 40.75 163 ASN A O 1
ATOM 1224 N N . ASP A 1 164 ? -10.005 11.673 20.814 1.00 35.84 164 ASP A N 1
ATOM 1225 C CA . ASP A 1 164 ? -10.534 12.839 20.090 1.00 35.84 164 ASP A CA 1
ATOM 1226 C C . ASP A 1 164 ? -10.146 14.132 20.826 1.00 35.84 164 ASP A C 1
ATOM 1228 O O . ASP A 1 164 ? -10.169 14.130 22.082 1.00 35.84 164 ASP A O 1
#

Radius of gyration: 20.96 Å; Cα contacts (8 Å, |Δi|>4): 178; chains: 1; bounding box: 42×37×56 Å

pLDDT: mean 90.99, std 10.21, range [35.84, 98.44]

Sequence (164 aa):
MTAVDQIDPSEISVADARAAGHDSPAAVLEAIHRNQRKNADPSAPLYRVGFICLGEQPDPRSILAAEAGLDSEELTAIIARLARMDSRARHGPWTRTTLTAISATPGRRAAELAAAQGRETQKFKTDVRKLKALGLTVSLEVGYELSPRGRVVLDALQSAPSND